Protein AF-A0A2V5YA24-F1 (afdb_monomer_lite)

Sequence (61 aa):
MRVRGDTAVVMGRTHTKGVSGGKPFDLQFQFTDTFVKKGGHWRLLAGHVSKLPAKEIRRDK

Radius of gyration: 16.55 Å; chains: 1; bounding box: 36×20×57 Å

Secondary structure (DSSP, 8-state):
-EEETTEEEEEEEEEEEEEETTEEEEEEEEEEEEEEEETTEEEEEEEEEEEPPPPP-----

Foldseek 3Di:
DDDDVQKDKDKDKDWDWDADPNRTDTFMKIKIWMWGQDPNDTDTPDMDMDTDPDPDPPPDD

Structure (mmCIF, N/CA/C/O backbone):
data_AF-A0A2V5YA24-F1
#
_entry.id   AF-A0A2V5YA24-F1
#
loop_
_atom_site.group_PDB
_atom_site.id
_atom_site.type_symbol
_atom_site.label_atom_id
_atom_site.label_alt_id
_atom_site.label_comp_id
_atom_site.label_asym_id
_atom_site.label_entity_id
_atom_site.label_seq_id
_atom_site.pdbx_PDB_ins_code
_atom_site.Cartn_x
_atom_site.Cartn_y
_atom_site.Cartn_z
_atom_site.occupancy
_atom_site.B_iso_or_equiv
_atom_site.auth_seq_id
_atom_site.auth_comp_id
_atom_site.auth_asym_id
_atom_site.auth_atom_id
_atom_site.pdbx_PDB_model_num
ATOM 1 N N . MET A 1 1 ? -8.936 9.617 0.492 1.00 89.38 1 MET A N 1
ATOM 2 C CA . MET A 1 1 ? -8.921 8.679 1.639 1.00 89.38 1 MET A CA 1
ATOM 3 C C . MET A 1 1 ? -10.340 8.491 2.147 1.00 89.38 1 MET A C 1
ATOM 5 O O . MET A 1 1 ? -11.088 9.461 2.159 1.00 89.38 1 MET A O 1
ATOM 9 N N . ARG A 1 2 ? -10.721 7.273 2.539 1.00 96.56 2 ARG A N 1
ATOM 10 C CA . ARG A 1 2 ? -12.007 6.983 3.197 1.00 96.56 2 ARG A CA 1
ATOM 11 C C . ARG A 1 2 ? -11.735 6.325 4.547 1.00 96.56 2 ARG A C 1
ATOM 13 O O . ARG A 1 2 ? -10.956 5.383 4.594 1.00 96.56 2 ARG A O 1
ATOM 20 N N . VAL A 1 3 ? -12.375 6.802 5.613 1.00 97.94 3 VAL A N 1
ATOM 21 C CA . VAL A 1 3 ? -12.231 6.259 6.977 1.00 97.94 3 VAL A CA 1
ATOM 22 C C . VAL A 1 3 ? -13.583 5.742 7.471 1.00 97.94 3 VAL A C 1
ATOM 24 O O . VAL A 1 3 ? -14.625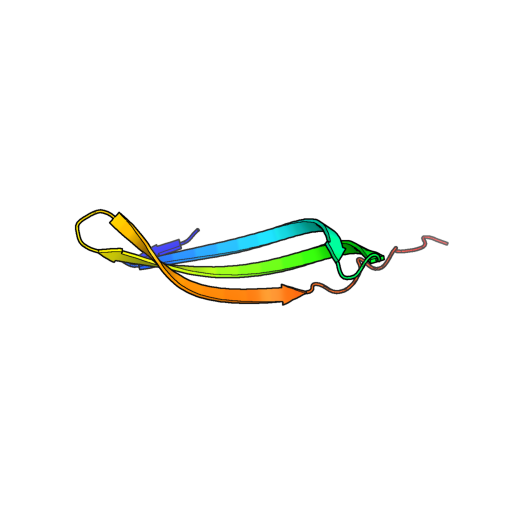 6.355 7.208 1.00 97.94 3 VAL A O 1
ATOM 27 N N . ARG A 1 4 ? -13.571 4.590 8.145 1.00 96.88 4 ARG A N 1
ATOM 28 C CA . ARG A 1 4 ? -14.716 3.934 8.790 1.00 96.88 4 ARG A CA 1
ATOM 29 C C . ARG A 1 4 ? -14.243 3.310 10.103 1.00 96.88 4 ARG A C 1
ATOM 31 O O . ARG A 1 4 ? -13.581 2.277 10.084 1.00 96.88 4 ARG A O 1
ATOM 38 N N . GLY A 1 5 ? -14.567 3.956 11.225 1.00 97.00 5 GLY A N 1
ATOM 39 C CA . GLY A 1 5 ? -14.075 3.550 12.545 1.00 97.00 5 GLY A CA 1
ATOM 40 C C . GLY A 1 5 ? -12.548 3.443 12.555 1.00 97.00 5 GLY A C 1
ATOM 41 O O . GLY A 1 5 ? -11.855 4.354 12.103 1.00 97.00 5 GLY A O 1
ATOM 42 N N . ASP A 1 6 ? -12.046 2.289 12.982 1.00 98.31 6 ASP A N 1
ATOM 43 C CA . ASP A 1 6 ? -10.615 1.976 13.030 1.00 98.31 6 ASP A CA 1
ATOM 44 C C . ASP A 1 6 ? -10.058 1.414 11.714 1.00 98.31 6 ASP A C 1
ATOM 46 O O . ASP A 1 6 ? -8.993 0.805 11.706 1.00 98.31 6 ASP A O 1
ATOM 50 N N . THR A 1 7 ? -10.749 1.601 10.587 1.00 98.38 7 THR A N 1
ATOM 51 C CA . THR A 1 7 ? -10.276 1.198 9.254 1.00 98.38 7 THR A CA 1
ATOM 52 C C . THR A 1 7 ? -10.188 2.402 8.321 1.00 98.38 7 THR A C 1
ATOM 54 O O . THR A 1 7 ? -11.099 3.231 8.262 1.00 98.38 7 THR A O 1
ATOM 57 N N . ALA A 1 8 ? -9.110 2.491 7.546 1.00 98.62 8 ALA A N 1
ATOM 58 C CA . ALA A 1 8 ? -8.946 3.492 6.500 1.00 98.62 8 ALA A CA 1
ATOM 59 C C . ALA A 1 8 ? -8.541 2.837 5.179 1.00 98.62 8 ALA A C 1
ATOM 61 O O . ALA A 1 8 ? -7.704 1.944 5.154 1.00 98.62 8 ALA A O 1
ATOM 62 N N . VAL A 1 9 ? -9.115 3.312 4.077 1.00 98.56 9 VAL A N 1
ATOM 63 C CA . VAL A 1 9 ? -8.716 2.943 2.718 1.00 98.56 9 VAL A CA 1
ATOM 64 C C . VAL A 1 9 ? -8.132 4.177 2.040 1.00 98.56 9 VAL A C 1
ATOM 66 O O . VAL A 1 9 ? -8.797 5.213 1.878 1.00 98.56 9 VAL A O 1
ATOM 69 N N . VAL A 1 10 ? -6.869 4.072 1.651 1.00 98.56 10 VAL A N 1
ATOM 70 C CA . VAL A 1 10 ? -6.117 5.086 0.916 1.00 98.56 10 VAL A CA 1
ATOM 71 C C . VAL A 1 10 ? -5.917 4.571 -0.498 1.00 98.56 10 VAL A C 1
ATOM 73 O O . VAL A 1 10 ? -5.484 3.448 -0.706 1.00 98.56 10 VAL A O 1
ATOM 76 N N . MET A 1 11 ? -6.259 5.393 -1.480 1.00 98.50 11 MET A N 1
ATOM 77 C CA . MET A 1 11 ? -6.017 5.097 -2.886 1.00 98.50 11 MET A CA 1
ATOM 78 C C . MET A 1 11 ? -5.237 6.255 -3.472 1.00 98.50 11 MET A C 1
ATOM 80 O O . MET A 1 11 ? -5.461 7.408 -3.087 1.00 98.50 11 MET A O 1
ATOM 84 N N . GLY A 1 12 ? -4.371 5.958 -4.425 1.00 97.56 12 GLY A N 1
ATOM 85 C CA . GLY A 1 12 ? -3.612 6.987 -5.104 1.00 97.56 12 GLY A CA 1
ATOM 86 C C . GLY A 1 12 ? -2.927 6.474 -6.352 1.00 97.56 12 GLY A C 1
ATOM 87 O O . GLY A 1 12 ? -3.036 5.306 -6.731 1.00 97.56 12 GLY A O 1
ATOM 88 N N . ARG A 1 13 ? -2.224 7.397 -6.999 1.00 97.38 13 ARG A N 1
ATOM 89 C CA . ARG A 1 13 ? -1.308 7.109 -8.093 1.00 97.38 13 ARG A CA 1
ATOM 90 C C . ARG A 1 13 ? 0.066 7.627 -7.717 1.00 97.38 13 ARG A C 1
ATOM 92 O O . ARG A 1 13 ? 0.164 8.686 -7.103 1.00 97.38 13 ARG A O 1
ATOM 99 N N . THR A 1 14 ? 1.100 6.882 -8.075 1.00 96.19 14 THR A N 1
ATOM 100 C CA . THR A 1 14 ? 2.488 7.275 -7.842 1.00 96.19 14 THR A CA 1
ATOM 101 C C . THR A 1 14 ? 3.285 7.190 -9.130 1.00 96.19 14 THR A C 1
ATOM 103 O O . THR A 1 14 ? 3.090 6.274 -9.931 1.00 96.19 14 THR A O 1
ATOM 106 N N . HIS A 1 15 ? 4.184 8.155 -9.298 1.00 95.94 15 HIS A N 1
ATOM 107 C CA . HIS A 1 15 ? 5.166 8.205 -10.364 1.00 95.94 15 HIS A CA 1
ATOM 108 C C . HIS A 1 15 ? 6.516 7.820 -9.777 1.00 95.94 15 HIS A C 1
ATOM 110 O O . HIS A 1 15 ? 7.024 8.504 -8.891 1.00 95.94 15 HIS A O 1
ATOM 116 N N . THR A 1 16 ? 7.095 6.722 -10.244 1.00 94.75 16 THR A N 1
ATOM 117 C CA . THR A 1 16 ? 8.361 6.211 -9.723 1.00 94.75 16 THR A CA 1
ATOM 118 C C . THR A 1 16 ? 9.393 6.161 -10.832 1.00 94.75 16 THR A C 1
ATOM 120 O O . THR A 1 16 ? 9.176 5.543 -11.875 1.00 94.75 16 THR A O 1
ATOM 123 N N . LYS A 1 17 ? 10.538 6.791 -10.576 1.00 96.25 17 LYS A N 1
ATOM 124 C CA . LYS A 1 17 ? 11.729 6.701 -11.416 1.00 96.25 17 LYS A CA 1
ATOM 125 C C . LYS A 1 17 ? 12.858 6.073 -10.619 1.00 96.25 17 LYS A C 1
ATOM 127 O O . LYS A 1 17 ? 12.959 6.307 -9.416 1.00 96.25 17 LYS A O 1
ATOM 132 N N . GLY A 1 18 ? 13.706 5.299 -11.277 1.00 96.06 18 GLY A N 1
ATOM 133 C CA . GLY A 1 18 ? 14.835 4.660 -10.612 1.00 96.06 18 GLY A CA 1
ATOM 134 C C . GLY A 1 18 ? 15.623 3.752 -11.538 1.00 96.06 18 GLY A C 1
ATOM 135 O O . GLY A 1 18 ? 15.444 3.779 -12.752 1.00 96.06 18 GLY A O 1
ATOM 136 N N . VAL A 1 19 ? 16.495 2.938 -10.948 1.00 97.44 19 VAL A N 1
ATOM 137 C CA . VAL A 1 19 ? 17.304 1.938 -11.649 1.00 97.44 19 VAL A CA 1
ATOM 138 C C . VAL A 1 19 ? 17.094 0.588 -10.969 1.00 97.44 19 VAL A C 1
ATOM 140 O O . VAL A 1 19 ? 17.203 0.491 -9.750 1.00 97.44 19 VAL A O 1
ATOM 143 N N . SER A 1 20 ? 16.791 -0.454 -11.744 1.00 95.06 20 SER A N 1
ATOM 144 C CA . SER A 1 20 ? 16.655 -1.832 -11.257 1.00 95.06 20 SER A CA 1
ATOM 145 C C . SER A 1 20 ? 17.422 -2.781 -12.171 1.00 95.06 20 SER A C 1
ATOM 147 O O . SER A 1 20 ? 17.295 -2.703 -13.394 1.00 95.06 20 SER A O 1
ATOM 149 N N . GLY A 1 21 ? 18.282 -3.629 -11.597 1.00 96.62 21 GLY A N 1
ATOM 150 C CA . GLY A 1 21 ? 19.169 -4.506 -12.374 1.00 96.62 21 GLY A CA 1
ATOM 151 C C . GLY A 1 21 ? 20.035 -3.750 -13.393 1.00 96.62 21 GLY A C 1
ATOM 152 O O . GLY A 1 21 ? 20.235 -4.230 -14.505 1.00 96.62 21 GLY A O 1
ATOM 153 N N . GLY A 1 22 ? 20.465 -2.527 -13.060 1.00 97.81 22 GLY A N 1
ATOM 154 C CA . GLY A 1 22 ? 21.243 -1.655 -13.950 1.00 97.81 22 GLY A CA 1
ATOM 155 C C . GLY A 1 22 ? 20.445 -0.955 -15.059 1.00 97.81 22 GLY A C 1
ATOM 156 O O . GLY A 1 22 ? 21.025 -0.183 -15.816 1.00 97.81 22 GLY A O 1
ATOM 157 N N . LYS A 1 23 ? 19.126 -1.174 -15.164 1.00 97.31 23 LYS A N 1
ATOM 158 C CA . LYS A 1 23 ? 18.274 -0.544 -16.185 1.00 97.31 23 LYS A CA 1
ATOM 159 C C . LYS A 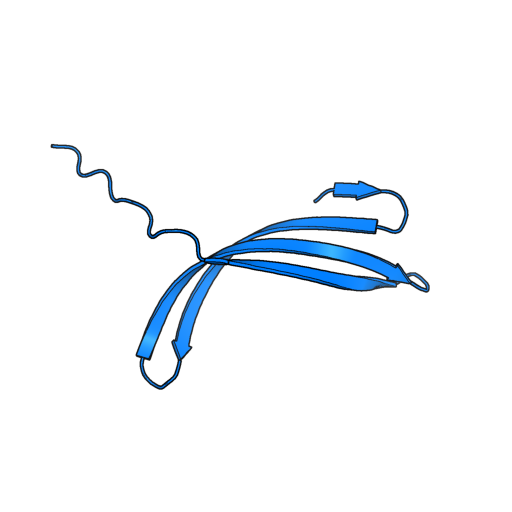1 23 ? 17.427 0.579 -15.581 1.00 97.31 23 LYS A C 1
ATOM 161 O O . LYS A 1 23 ? 16.764 0.340 -14.566 1.00 97.31 23 LYS A O 1
ATOM 166 N N . PRO A 1 24 ? 17.413 1.787 -16.177 1.00 97.19 24 PRO A N 1
ATOM 167 C CA . PRO A 1 24 ? 16.539 2.856 -15.720 1.00 97.19 24 PRO A CA 1
ATOM 168 C C . PRO A 1 24 ? 15.069 2.518 -15.995 1.00 97.19 24 PRO A C 1
ATOM 170 O O . PRO A 1 24 ? 14.740 1.864 -16.987 1.00 97.19 24 PRO A O 1
ATOM 173 N N . PHE A 1 25 ? 14.178 2.993 -15.131 1.00 94.44 25 PHE A N 1
ATOM 174 C CA . PHE A 1 25 ? 12.734 2.927 -15.317 1.00 94.44 25 PHE A CA 1
ATOM 175 C C . PHE A 1 25 ? 12.065 4.248 -14.930 1.00 94.44 25 PHE A C 1
ATOM 177 O O . PHE A 1 25 ? 12.552 4.990 -14.077 1.00 94.44 25 PHE A O 1
ATOM 184 N N . ASP A 1 26 ? 10.923 4.507 -15.558 1.00 95.50 26 ASP A N 1
ATOM 185 C CA . ASP A 1 26 ? 10.047 5.653 -15.332 1.00 95.50 26 ASP A CA 1
ATOM 186 C C . ASP A 1 26 ? 8.604 5.143 -15.499 1.00 95.50 26 ASP A C 1
ATOM 188 O O . ASP A 1 26 ? 8.156 4.868 -16.613 1.00 95.50 26 ASP A O 1
ATOM 192 N N . LEU A 1 27 ? 7.927 4.856 -14.383 1.00 94.25 27 LEU A N 1
ATOM 193 C CA . LEU A 1 27 ? 6.670 4.104 -14.357 1.00 94.25 27 LEU A CA 1
ATOM 194 C C . LEU A 1 27 ? 5.620 4.784 -13.478 1.00 94.25 27 LEU A C 1
ATOM 196 O O . LEU A 1 27 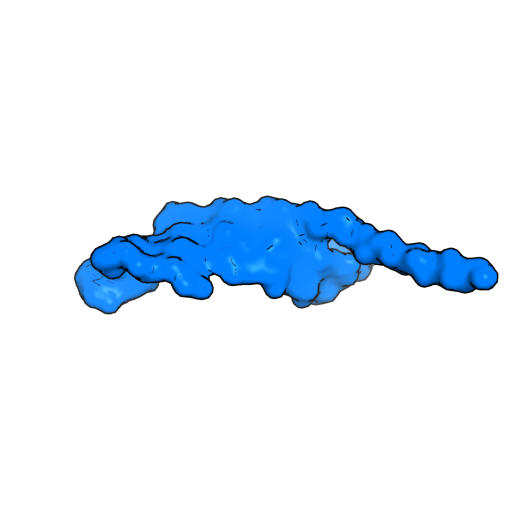? 5.930 5.381 -12.450 1.00 94.25 27 LEU A O 1
ATOM 200 N N . GLN A 1 28 ? 4.357 4.636 -13.870 1.00 96.81 28 GLN A N 1
ATOM 201 C CA . GLN A 1 28 ? 3.199 5.065 -13.091 1.00 96.81 28 GLN A CA 1
ATOM 202 C C . GLN A 1 28 ? 2.506 3.841 -12.492 1.00 96.81 28 GLN A C 1
ATOM 204 O O . GLN A 1 28 ? 2.334 2.823 -13.167 1.00 96.81 28 GLN A O 1
ATOM 209 N N . PHE A 1 29 ? 2.060 3.951 -11.248 1.00 96.69 29 PHE A N 1
ATOM 210 C CA . PHE A 1 29 ? 1.321 2.905 -10.546 1.00 96.69 29 PHE A CA 1
ATOM 211 C C . PHE A 1 29 ? 0.054 3.478 -9.928 1.00 96.69 29 PHE A C 1
ATOM 213 O O . PHE A 1 29 ? 0.005 4.656 -9.573 1.00 96.69 29 PHE A O 1
ATOM 220 N N . GLN A 1 30 ? -0.960 2.636 -9.769 1.00 98.00 30 GLN A N 1
ATOM 221 C CA . GLN A 1 30 ? -2.080 2.895 -8.874 1.00 98.00 30 GLN A CA 1
ATOM 222 C C . GLN A 1 30 ? -1.986 1.961 -7.675 1.00 98.00 30 GLN A C 1
ATOM 224 O O . GLN A 1 30 ? -1.535 0.821 -7.803 1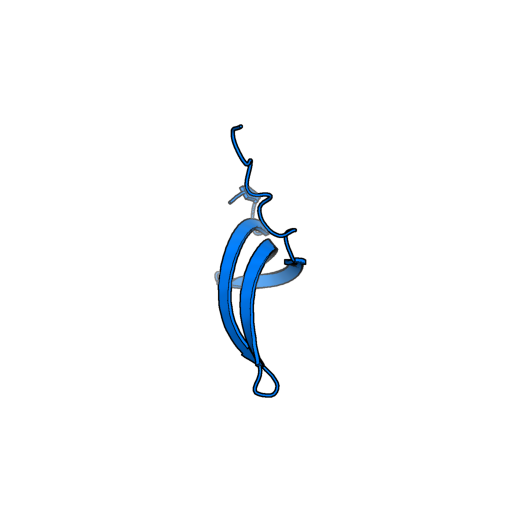.00 98.00 30 GLN A O 1
ATOM 229 N N . PHE A 1 31 ? -2.421 2.441 -6.517 1.00 98.31 31 PHE A N 1
ATOM 230 C CA . PHE A 1 31 ? -2.400 1.654 -5.295 1.00 98.31 31 PHE A CA 1
ATOM 231 C C . PHE A 1 31 ? -3.700 1.785 -4.511 1.00 98.31 31 PHE A C 1
ATOM 233 O O . PHE A 1 31 ? -4.426 2.778 -4.622 1.00 98.31 31 PHE A O 1
ATOM 240 N N . THR A 1 32 ? -3.979 0.754 -3.721 1.00 98.69 32 THR A N 1
ATOM 241 C CA . THR A 1 32 ? -4.987 0.744 -2.663 1.00 98.69 32 THR A CA 1
ATOM 242 C C . THR A 1 32 ? -4.355 0.152 -1.417 1.00 98.69 32 THR A C 1
ATOM 244 O O . THR A 1 32 ? -4.026 -1.030 -1.398 1.00 98.69 32 THR A O 1
ATOM 247 N N . ASP A 1 33 ? -4.250 0.965 -0.377 1.00 98.69 33 ASP A N 1
ATOM 248 C CA . ASP A 1 33 ? -3.749 0.569 0.929 1.00 98.69 33 ASP A CA 1
ATOM 249 C C . ASP A 1 33 ? -4.891 0.602 1.941 1.00 98.69 33 ASP A C 1
ATOM 251 O O . ASP A 1 33 ? -5.615 1.593 2.072 1.00 98.69 33 ASP A O 1
ATOM 255 N N . THR A 1 34 ? -5.051 -0.494 2.669 1.00 98.69 34 THR A N 1
ATOM 256 C CA . THR A 1 34 ? -5.977 -0.611 3.792 1.00 98.69 34 THR A CA 1
ATOM 257 C C . THR A 1 3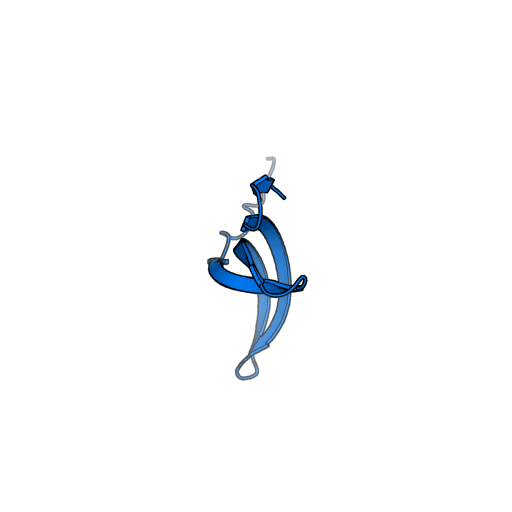4 ? -5.180 -0.537 5.082 1.00 98.69 34 THR A C 1
ATOM 259 O O . THR A 1 34 ? -4.259 -1.322 5.298 1.00 98.69 34 THR A O 1
ATOM 262 N N . PHE A 1 35 ? -5.553 0.383 5.959 1.00 98.81 35 PHE A N 1
ATOM 263 C CA . PHE A 1 35 ? -4.967 0.563 7.278 1.00 98.81 35 PHE A CA 1
ATOM 264 C C . PHE A 1 35 ? -5.974 0.191 8.357 1.00 98.81 35 PHE A C 1
ATOM 266 O O . PHE A 1 35 ? -7.169 0.454 8.216 1.00 98.81 35 PHE A O 1
ATOM 273 N N . VAL A 1 36 ? -5.468 -0.346 9.465 1.00 98.69 36 VAL A N 1
ATOM 274 C CA . VAL A 1 36 ? -6.229 -0.532 10.704 1.00 98.69 36 VAL A CA 1
ATOM 275 C C . VAL A 1 36 ? -5.573 0.221 11.849 1.00 98.69 36 VAL A C 1
ATOM 277 O O . VAL A 1 36 ? -4.344 0.273 11.945 1.00 98.69 36 VAL A O 1
ATOM 280 N N . LYS A 1 37 ? -6.380 0.814 12.725 1.00 98.56 37 LYS A N 1
ATOM 281 C CA . LYS A 1 37 ? -5.910 1.477 13.939 1.00 98.56 37 LYS A CA 1
ATOM 282 C C . LYS A 1 37 ? -5.830 0.446 15.064 1.00 98.56 37 LYS A C 1
ATOM 284 O O . LYS A 1 37 ? -6.834 -0.145 15.442 1.00 98.56 37 LYS A O 1
ATOM 289 N N . LYS A 1 38 ? -4.632 0.205 15.597 1.00 97.19 38 LYS A N 1
ATOM 290 C CA . LYS A 1 38 ? -4.386 -0.692 16.739 1.00 97.19 38 LYS A CA 1
ATOM 291 C C . LYS A 1 38 ? -3.623 0.063 17.819 1.00 97.19 38 LYS A C 1
ATOM 293 O O . LYS A 1 38 ? -2.573 0.639 17.539 1.00 97.19 38 LYS A O 1
ATOM 298 N N . GLY A 1 39 ? -4.165 0.087 19.037 1.00 96.50 39 GLY A N 1
ATOM 299 C CA . GLY A 1 39 ? -3.557 0.799 20.167 1.00 96.50 39 GLY A CA 1
ATOM 300 C C . GLY A 1 39 ? -3.346 2.292 19.896 1.00 96.50 39 GLY A C 1
ATOM 301 O O . GLY A 1 39 ? -2.310 2.834 20.245 1.00 96.50 39 GLY A O 1
ATOM 302 N N . GLY A 1 40 ? -4.271 2.942 19.183 1.00 97.31 40 GLY A N 1
ATOM 303 C CA . GLY A 1 40 ? -4.141 4.357 18.819 1.00 97.31 40 GLY A CA 1
ATOM 304 C C . GLY A 1 40 ? -3.321 4.636 17.552 1.00 97.31 40 GLY A C 1
ATOM 305 O O . GLY A 1 40 ? -3.401 5.743 17.024 1.00 97.31 40 GLY A O 1
ATOM 306 N N . HIS A 1 41 ? -2.614 3.643 17.006 1.00 98.19 41 HIS A N 1
ATOM 307 C CA . HIS A 1 41 ? -1.717 3.816 15.863 1.00 98.19 41 HIS A CA 1
ATOM 308 C C . HIS A 1 41 ? -2.253 3.154 14.597 1.00 98.19 41 HIS A C 1
ATOM 310 O O . HIS A 1 41 ? -2.662 1.993 14.613 1.00 98.19 41 HIS A O 1
ATOM 316 N N . TRP A 1 42 ? -2.194 3.869 13.477 1.00 98.50 42 TRP A N 1
ATOM 317 C CA . TRP A 1 42 ? -2.485 3.299 12.165 1.00 98.50 42 TRP A CA 1
ATOM 318 C C . TRP A 1 42 ? -1.359 2.367 11.717 1.00 98.50 42 TRP A C 1
ATOM 320 O O . TRP A 1 42 ? -0.179 2.702 11.812 1.00 98.50 42 TRP A O 1
ATOM 330 N N . ARG A 1 43 ? -1.730 1.191 11.217 1.00 98.31 43 ARG A N 1
ATOM 331 C CA . ARG A 1 43 ? -0.825 0.176 10.671 1.00 98.31 43 ARG A CA 1
ATOM 332 C C . ARG A 1 43 ? -1.363 -0.288 9.323 1.00 98.31 43 ARG A C 1
ATOM 334 O O . ARG A 1 43 ? -2.575 -0.444 9.181 1.00 98.31 43 ARG A O 1
ATOM 341 N N . LEU A 1 44 ? -0.478 -0.506 8.352 1.00 98.31 44 LEU A N 1
ATOM 342 C CA . LEU A 1 44 ? -0.856 -1.095 7.069 1.00 98.31 44 LEU A CA 1
ATOM 343 C C . LEU A 1 44 ? -1.335 -2.532 7.312 1.00 98.31 44 LEU A C 1
ATOM 345 O O . LEU A 1 44 ? -0.595 -3.342 7.866 1.00 98.31 44 LEU A O 1
ATOM 349 N N . LEU A 1 45 ? -2.579 -2.824 6.939 1.00 98.31 45 LEU A N 1
ATOM 350 C CA . LEU A 1 45 ? -3.156 -4.165 7.002 1.00 98.31 45 LEU A CA 1
ATOM 351 C C . LEU A 1 45 ? -2.889 -4.930 5.706 1.00 98.31 45 LEU A C 1
ATOM 353 O O . LEU A 1 45 ? -2.482 -6.085 5.742 1.00 98.31 45 LEU A O 1
ATOM 357 N N . ALA A 1 46 ? -3.148 -4.283 4.571 1.00 98.62 46 ALA A N 1
ATOM 358 C CA . ALA A 1 46 ? -2.980 -4.853 3.243 1.00 98.62 46 ALA A CA 1
ATOM 359 C C . ALA A 1 46 ? -2.751 -3.735 2.228 1.00 98.62 46 ALA A C 1
ATOM 361 O O . ALA A 1 46 ? -3.316 -2.650 2.366 1.00 98.62 46 ALA A O 1
ATOM 362 N N . GLY A 1 47 ? -1.963 -4.020 1.197 1.00 98.25 47 GLY A N 1
ATOM 363 C CA . GLY A 1 47 ? -1.737 -3.121 0.072 1.00 98.25 47 GLY A CA 1
ATOM 364 C C . GLY A 1 47 ? -1.838 -3.884 -1.240 1.00 98.25 47 GLY A C 1
ATOM 365 O O . GLY A 1 47 ? -1.391 -5.027 -1.340 1.00 98.25 47 GLY A O 1
ATOM 366 N N . HIS A 1 48 ? -2.429 -3.253 -2.247 1.00 98.62 48 HIS A N 1
ATOM 367 C CA . HIS A 1 48 ? -2.379 -3.711 -3.628 1.00 98.62 48 HIS A CA 1
ATOM 368 C C . HIS A 1 48 ? -1.818 -2.595 -4.496 1.00 98.62 48 HIS A C 1
ATOM 370 O O . HIS A 1 48 ? -2.281 -1.456 -4.430 1.00 98.62 48 HIS A O 1
ATOM 376 N N . VAL A 1 49 ? -0.870 -2.944 -5.360 1.00 98.00 49 VAL A N 1
ATOM 377 C CA . VAL A 1 49 ? -0.293 -2.038 -6.348 1.00 98.00 49 VAL A CA 1
ATOM 378 C C . VAL A 1 49 ? -0.370 -2.675 -7.725 1.00 98.00 49 VAL A C 1
ATOM 380 O O . VAL A 1 49 ? -0.052 -3.851 -7.898 1.00 98.00 49 VAL A O 1
ATOM 383 N N . SER A 1 50 ? -0.767 -1.887 -8.716 1.00 97.44 50 SER A N 1
ATOM 384 C CA . SER A 1 50 ? -0.717 -2.297 -10.112 1.00 97.44 50 SER A CA 1
ATOM 385 C C . SER A 1 50 ? -0.085 -1.211 -10.967 1.00 97.44 50 SER A C 1
ATOM 387 O O . SER A 1 50 ? -0.272 -0.008 -10.756 1.00 97.44 50 SER A O 1
ATOM 389 N N . LYS A 1 51 ? 0.718 -1.646 -11.938 1.00 96.12 51 LYS A N 1
ATOM 390 C CA . LYS A 1 51 ? 1.299 -0.757 -12.937 1.00 96.12 51 LYS A CA 1
ATOM 391 C C . LYS A 1 51 ? 0.179 -0.197 -13.806 1.00 96.12 51 LYS A C 1
ATOM 393 O O . LYS A 1 51 ? -0.669 -0.943 -14.292 1.00 96.12 51 LYS A O 1
ATOM 398 N N . LEU A 1 52 ? 0.201 1.110 -14.023 1.00 95.81 52 LEU A N 1
ATOM 399 C CA . LEU A 1 52 ? -0.672 1.749 -14.994 1.00 95.81 52 LEU A CA 1
ATOM 400 C C . LEU A 1 52 ? -0.099 1.574 -16.406 1.00 95.81 52 LEU A C 1
ATOM 402 O O . LEU A 1 52 ? 1.127 1.570 -16.577 1.00 95.81 52 LEU A O 1
ATOM 406 N N . PRO A 1 53 ? -0.960 1.451 -17.431 1.00 91.12 53 PRO A N 1
ATOM 407 C CA . PRO A 1 53 ? -0.502 1.501 -18.810 1.00 91.12 53 PRO A CA 1
ATOM 408 C C . PRO A 1 53 ? 0.227 2.823 -19.067 1.00 91.12 53 PRO A C 1
ATOM 410 O O . PRO A 1 53 ? -0.069 3.849 -18.444 1.00 91.12 53 PRO A O 1
ATOM 413 N N . ALA A 1 54 ? 1.192 2.796 -19.989 1.00 82.62 54 ALA A N 1
ATOM 414 C CA . ALA A 1 54 ? 1.821 4.024 -20.452 1.00 82.62 54 ALA A CA 1
ATOM 415 C C . ALA A 1 54 ? 0.724 4.972 -20.954 1.00 82.62 54 ALA A C 1
ATOM 417 O O . ALA A 1 54 ? -0.205 4.540 -21.638 1.00 82.62 54 ALA A O 1
ATOM 418 N N . LYS A 1 55 ? 0.804 6.251 -20.576 1.00 72.12 55 LYS A N 1
ATOM 419 C CA . LYS A 1 55 ? -0.166 7.245 -21.031 1.00 72.12 55 LYS A CA 1
ATOM 420 C C . LYS A 1 55 ? -0.067 7.314 -22.552 1.00 72.12 55 LYS A C 1
ATOM 422 O O . LYS A 1 55 ? 0.986 7.665 -23.080 1.00 72.12 55 LYS A O 1
ATOM 427 N N . GLU A 1 56 ? -1.140 6.944 -23.237 1.00 63.47 56 GLU A N 1
ATOM 428 C CA . GLU A 1 56 ? -1.202 7.024 -24.688 1.00 63.47 56 GLU A CA 1
ATOM 429 C C . GLU A 1 56 ? -1.080 8.500 -25.080 1.00 63.47 56 GLU A C 1
ATOM 431 O O . GLU A 1 56 ? -1.868 9.347 -24.644 1.00 63.47 56 GLU A O 1
ATOM 436 N N . ILE A 1 57 ? -0.025 8.836 -25.823 1.00 64.44 57 ILE A N 1
ATOM 437 C CA . ILE A 1 57 ? 0.133 10.179 -26.368 1.00 64.44 57 ILE A CA 1
ATOM 438 C C . ILE A 1 57 ? -0.902 10.278 -27.482 1.00 64.44 57 ILE A C 1
ATOM 440 O O . ILE A 1 57 ? -0.719 9.683 -28.544 1.00 64.44 57 ILE A O 1
ATOM 444 N N . ARG A 1 58 ? -1.991 11.015 -27.240 1.00 62.97 58 ARG A N 1
ATOM 445 C CA . ARG A 1 58 ? -2.858 11.459 -28.330 1.00 62.97 58 ARG A CA 1
ATOM 446 C C . ARG A 1 58 ? -1.992 12.300 -29.261 1.00 62.97 58 ARG A C 1
ATOM 448 O O . ARG A 1 58 ? -1.533 13.373 -28.884 1.00 62.97 58 ARG A O 1
ATOM 455 N N . ARG A 1 59 ? -1.671 11.743 -30.427 1.00 57.00 59 ARG A N 1
ATOM 456 C CA . ARG A 1 59 ? -1.089 12.502 -31.527 1.00 57.00 59 ARG A CA 1
ATOM 457 C C . ARG A 1 59 ? -2.260 13.170 -32.221 1.00 57.00 59 ARG A C 1
ATOM 459 O O . ARG A 1 59 ? -2.963 12.521 -32.991 1.00 57.00 59 ARG A O 1
ATOM 466 N N . ASP A 1 60 ? -2.492 14.423 -31.873 1.00 60.50 60 ASP A N 1
ATOM 467 C CA . ASP A 1 60 ? -3.394 15.271 -32.634 1.00 60.50 60 ASP A CA 1
ATOM 468 C C . ASP A 1 60 ? -2.771 15.424 -34.034 1.00 60.50 60 ASP A C 1
ATOM 470 O O . ASP A 1 60 ? -1.570 15.682 -34.159 1.00 60.50 60 ASP A O 1
ATOM 474 N N . LYS A 1 61 ? -3.556 15.106 -35.065 1.00 46.25 61 LYS A N 1
ATOM 475 C CA . LYS A 1 61 ? -3.147 15.118 -36.472 1.00 46.25 61 LYS A CA 1
ATOM 476 C C . LYS A 1 61 ? -3.545 16.437 -37.115 1.00 46.25 61 LYS A C 1
ATOM 478 O O . LYS A 1 61 ? -4.648 16.918 -36.776 1.00 46.25 61 LYS A O 1
#

pLDDT: mean 92.73, std 11.97, range [46.25, 98.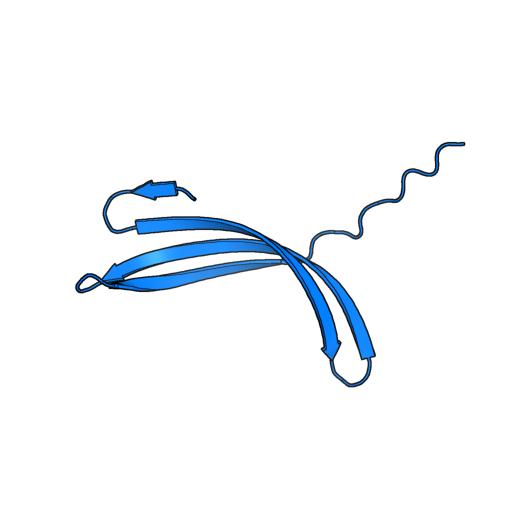81]